Protein AF-A0A2W5ZFV2-F1 (afdb_monomer_lite)

pLDDT: mean 77.76, std 20.76, range [38.22, 98.69]

Secondary structure (DSSP, 8-state):
--HHHHHHHHHGGG-----------PPP----HHHHHHHHHH--S-HHHHHHHHHHHHHHHHHHHHHHGGGS-HHHHHHHHHHHTSSS--HHHHHHHHHHHHHHHHHB-TTSPBPSS-TTTTTS-SS-----PPTT-PPPPP--------

Structure (mmCIF, N/CA/C/O backbone):
data_AF-A0A2W5ZFV2-F1
#
_entry.id   AF-A0A2W5ZFV2-F1
#
loop_
_atom_site.group_PDB
_atom_site.id
_atom_site.type_symbol
_atom_site.label_atom_id
_atom_site.label_alt_id
_atom_site.label_comp_id
_atom_site.label_asym_id
_atom_site.label_entity_id
_atom_site.label_seq_id
_atom_site.pdbx_PDB_ins_code
_atom_site.Cartn_x
_atom_site.Cartn_y
_atom_site.Cartn_z
_atom_site.occupancy
_atom_site.B_iso_or_equiv
_atom_site.auth_seq_id
_atom_site.auth_comp_id
_atom_site.auth_asym_id
_atom_site.auth_atom_id
_atom_site.pdbx_PDB_model_num
ATOM 1 N N . MET A 1 1 ? -56.441 -37.454 17.215 1.00 50.34 1 MET A N 1
ATOM 2 C CA . MET A 1 1 ? -55.790 -36.153 17.502 1.00 50.34 1 MET A CA 1
ATOM 3 C C . MET A 1 1 ? -54.325 -36.267 17.970 1.00 50.34 1 MET A C 1
ATOM 5 O O . MET A 1 1 ? -53.783 -35.276 18.425 1.00 50.34 1 MET A O 1
ATOM 9 N N . GLN A 1 2 ? -53.644 -37.420 17.832 1.00 53.72 2 GLN A N 1
ATOM 10 C CA . GLN A 1 2 ? -52.254 -37.597 18.314 1.00 53.72 2 GLN A CA 1
ATOM 11 C C . GLN A 1 2 ? -51.192 -37.609 17.191 1.00 53.72 2 GLN A C 1
ATOM 13 O O . GLN A 1 2 ? -50.009 -37.465 17.468 1.00 53.72 2 GLN A O 1
ATOM 18 N N . GLY A 1 3 ? -51.596 -37.725 15.917 1.00 51.53 3 GLY A N 1
ATOM 19 C CA . GLY A 1 3 ? -50.667 -37.824 14.776 1.00 51.53 3 GLY A CA 1
ATOM 20 C C . GLY A 1 3 ? -50.094 -36.494 14.267 1.00 51.53 3 GLY A C 1
ATOM 21 O O . GLY A 1 3 ? -49.069 -36.492 13.599 1.00 51.53 3 GLY A O 1
ATOM 22 N N . VAL A 1 4 ? -50.716 -35.359 14.601 1.00 58.00 4 VAL A N 1
ATOM 23 C CA . VAL A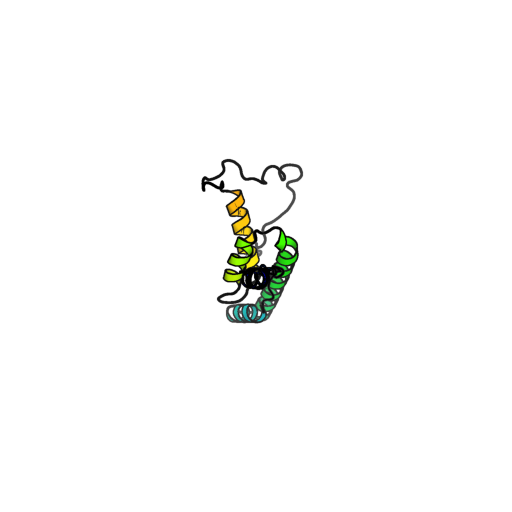 1 4 ? -50.252 -34.023 14.171 1.00 58.00 4 VAL A CA 1
ATOM 24 C C . VAL A 1 4 ? -49.090 -33.494 15.016 1.00 58.00 4 VAL A C 1
ATOM 26 O O . VAL A 1 4 ? -48.272 -32.728 14.521 1.00 58.00 4 VAL A O 1
ATOM 29 N N . ILE A 1 5 ? -48.964 -33.947 16.268 1.00 56.09 5 ILE A N 1
ATOM 30 C CA . ILE A 1 5 ? -47.923 -33.474 17.198 1.00 56.09 5 ILE A CA 1
ATOM 31 C C . ILE A 1 5 ? -46.550 -34.041 16.804 1.00 56.09 5 ILE A C 1
ATOM 33 O O . ILE A 1 5 ? -45.557 -33.320 16.821 1.00 56.09 5 ILE A O 1
ATOM 37 N N . ALA A 1 6 ? -46.500 -35.302 16.361 1.00 54.53 6 ALA A N 1
ATOM 38 C CA . ALA A 1 6 ? -45.268 -35.929 15.878 1.00 54.53 6 ALA A CA 1
ATOM 39 C C . ALA A 1 6 ? -44.725 -35.260 14.602 1.00 54.53 6 ALA A C 1
ATOM 41 O O . ALA A 1 6 ? -43.516 -35.223 14.386 1.00 54.53 6 ALA A O 1
ATOM 42 N N . TRP A 1 7 ? -45.612 -34.692 13.781 1.00 56.41 7 TRP A N 1
ATOM 43 C CA . TRP A 1 7 ? -45.246 -34.044 12.523 1.00 56.41 7 TRP A CA 1
ATOM 44 C C . TRP A 1 7 ? -44.621 -32.655 12.733 1.00 56.41 7 TRP A C 1
ATOM 46 O O . TRP A 1 7 ? -43.699 -32.276 12.016 1.00 56.41 7 TRP A O 1
ATOM 56 N N . LEU A 1 8 ? -45.039 -31.929 13.776 1.00 55.50 8 LEU A N 1
ATOM 57 C CA . LEU A 1 8 ? -44.471 -30.619 14.125 1.00 55.50 8 LEU A CA 1
ATOM 58 C C . LEU A 1 8 ? -43.045 -30.713 14.693 1.00 55.50 8 LEU A C 1
ATOM 60 O O . LEU A 1 8 ? -42.240 -29.811 14.476 1.00 55.50 8 LEU A O 1
ATOM 64 N N . ILE A 1 9 ? -42.703 -31.817 15.364 1.00 57.12 9 ILE A N 1
ATOM 65 C CA . ILE A 1 9 ? -41.354 -32.041 15.913 1.00 57.12 9 ILE A CA 1
ATOM 66 C C . ILE A 1 9 ? -40.335 -32.313 14.791 1.00 57.12 9 ILE A C 1
ATOM 68 O O . ILE A 1 9 ? -39.180 -31.912 14.901 1.00 57.12 9 ILE A O 1
ATOM 72 N N . TRP A 1 10 ? -40.764 -32.915 13.676 1.00 58.41 10 TRP A N 1
ATOM 73 C CA . TRP A 1 10 ? -39.909 -33.136 12.503 1.00 58.41 10 TRP A CA 1
ATOM 74 C C . TRP A 1 10 ? -39.595 -31.850 11.727 1.00 58.41 10 TRP A C 1
ATOM 76 O O . TRP A 1 10 ? -38.497 -31.718 11.192 1.00 58.41 10 TRP A O 1
ATOM 86 N N . ILE A 1 11 ? -40.515 -30.880 11.696 1.00 57.91 11 ILE A N 1
ATOM 87 C CA . ILE A 1 11 ? -40.296 -29.600 11.000 1.00 57.91 11 ILE A CA 1
ATOM 88 C C . ILE A 1 11 ? -39.347 -28.686 11.797 1.00 57.91 11 ILE A C 1
ATOM 90 O O . ILE A 1 11 ? -38.582 -27.926 11.208 1.00 57.91 11 ILE A O 1
ATOM 94 N N . ALA A 1 12 ? -39.323 -28.797 13.129 1.00 56.94 12 ALA A N 1
ATOM 95 C CA . ALA A 1 12 ? -38.484 -27.952 13.982 1.00 56.94 12 ALA A CA 1
ATOM 96 C C . ALA A 1 12 ? -36.972 -28.275 13.928 1.00 56.94 12 ALA A C 1
ATOM 98 O O . ALA A 1 12 ? -36.173 -27.455 14.373 1.00 56.94 12 ALA A O 1
ATOM 99 N N . LEU A 1 13 ? -36.554 -29.423 13.375 1.00 59.41 13 LEU A N 1
ATOM 100 C CA . LEU A 1 13 ? -35.137 -29.829 13.335 1.00 59.41 13 LEU A CA 1
ATOM 101 C C . LEU A 1 13 ? -34.344 -29.350 12.101 1.00 59.41 13 LEU A C 1
ATOM 103 O O . LEU A 1 13 ? -33.159 -29.657 12.000 1.00 59.41 13 LEU A O 1
ATOM 107 N N . LEU A 1 14 ? -34.951 -28.602 11.172 1.00 62.16 14 LEU A N 1
ATOM 108 C CA . LEU A 1 14 ? -34.293 -28.176 9.922 1.00 62.16 14 LEU A CA 1
ATOM 109 C C . LEU A 1 14 ? -33.792 -26.723 9.902 1.00 62.16 14 LEU A C 1
ATOM 111 O O . LEU A 1 14 ? -33.321 -26.259 8.867 1.00 62.16 14 LEU A O 1
ATOM 115 N N . VAL A 1 15 ? -33.830 -26.003 11.026 1.00 62.44 15 VAL A N 1
ATOM 116 C CA . VAL A 1 15 ? -33.154 -24.699 11.137 1.00 62.44 15 VAL A CA 1
ATOM 117 C C . VAL A 1 15 ? -31.733 -24.936 11.645 1.00 62.44 15 VAL A C 1
ATOM 119 O O . VAL A 1 15 ? -31.464 -24.856 12.842 1.00 62.44 15 VAL A O 1
ATOM 122 N N . LEU A 1 16 ? -30.814 -25.270 10.734 1.00 65.31 16 LEU A N 1
ATOM 123 C CA . LEU A 1 16 ? -29.389 -25.119 11.022 1.00 65.31 16 LEU A CA 1
ATOM 124 C C . LEU A 1 16 ? -29.051 -23.619 10.977 1.00 65.31 16 LEU A C 1
ATOM 126 O O . LEU A 1 16 ? -29.408 -22.963 9.996 1.00 65.31 16 LEU A O 1
ATOM 130 N N . PRO A 1 17 ? -28.379 -23.053 11.996 1.00 60.09 17 PRO A N 1
ATOM 131 C CA . PRO A 1 17 ? -27.798 -21.725 11.866 1.00 60.09 17 PRO A CA 1
ATOM 132 C C . PRO A 1 17 ? -26.751 -21.777 10.751 1.00 60.09 17 PRO A C 1
ATOM 134 O O . PRO A 1 17 ? -25.882 -22.652 10.758 1.00 60.09 17 PRO A O 1
ATOM 137 N N . ASP A 1 18 ? -26.850 -20.860 9.789 1.00 60.53 18 ASP A N 1
ATOM 138 C CA . ASP A 1 18 ? -25.803 -20.637 8.798 1.00 60.53 18 ASP A CA 1
ATOM 139 C C . ASP A 1 18 ? -24.563 -20.167 9.564 1.00 60.53 18 ASP A C 1
ATOM 141 O O . ASP A 1 18 ? -24.468 -19.021 10.008 1.00 60.53 18 ASP A O 1
ATOM 145 N N . GLN A 1 19 ? -23.659 -21.102 9.850 1.00 63.47 19 GLN A N 1
ATOM 146 C CA . GLN A 1 19 ? -22.391 -20.787 10.484 1.00 63.47 19 GLN A CA 1
ATOM 147 C C . GLN A 1 19 ? -21.545 -20.098 9.422 1.00 63.47 19 GLN A C 1
ATOM 149 O O . GLN A 1 19 ? -20.802 -20.751 8.683 1.00 63.47 19 GLN A O 1
ATOM 154 N N . ALA A 1 20 ? -21.704 -18.778 9.325 1.00 63.66 20 ALA A N 1
ATOM 155 C CA . ALA A 1 20 ? -20.888 -17.917 8.494 1.00 63.66 20 ALA A CA 1
ATOM 156 C C . ALA A 1 20 ? -19.420 -18.175 8.847 1.00 63.66 20 ALA A C 1
ATOM 158 O O . ALA A 1 20 ? -18.904 -17.735 9.876 1.00 63.66 20 ALA A O 1
ATOM 159 N N . SER A 1 21 ? -18.752 -18.963 8.010 1.00 55.03 21 SER A N 1
ATOM 160 C CA . SER A 1 21 ? -17.335 -19.240 8.167 1.00 55.03 21 SER A CA 1
ATOM 161 C C . SER A 1 21 ? -16.597 -17.958 7.820 1.00 55.03 21 SER A C 1
ATOM 163 O O . SER A 1 21 ? -16.490 -17.599 6.647 1.00 55.03 21 SER A O 1
ATOM 165 N N . ALA A 1 22 ? -16.124 -17.246 8.843 1.00 60.22 22 ALA A N 1
ATOM 166 C CA . ALA A 1 22 ? -15.234 -16.112 8.665 1.00 60.22 22 ALA A CA 1
ATOM 167 C C . ALA A 1 22 ? -13.986 -16.613 7.928 1.00 60.22 22 ALA A C 1
ATOM 169 O O . ALA A 1 22 ? -13.159 -17.343 8.481 1.00 60.22 22 ALA A O 1
ATOM 170 N N . LYS A 1 23 ? -13.886 -16.279 6.639 1.00 61.41 23 LYS A N 1
ATOM 171 C CA . LYS A 1 23 ? -12.670 -16.516 5.869 1.00 61.41 23 LYS A CA 1
ATOM 172 C C . LYS A 1 23 ? -11.551 -15.740 6.570 1.00 61.41 23 LYS A C 1
ATOM 174 O O . LYS A 1 23 ? -11.801 -14.615 6.995 1.00 61.41 23 LYS A O 1
ATOM 179 N N . PRO A 1 24 ? -10.350 -16.312 6.743 1.00 57.59 24 PRO A N 1
ATOM 180 C CA . PRO A 1 24 ? -9.253 -15.561 7.325 1.00 57.59 24 PRO A CA 1
ATOM 181 C C . PRO A 1 24 ? -8.991 -14.325 6.459 1.00 57.59 24 PRO A C 1
ATOM 183 O O . PRO A 1 24 ? -8.534 -14.447 5.320 1.00 57.59 24 PRO A O 1
ATOM 186 N N . ASP A 1 25 ? -9.312 -13.152 7.007 1.00 77.38 25 ASP A N 1
ATOM 187 C CA . ASP A 1 25 ? -8.950 -11.847 6.462 1.00 77.38 25 ASP A CA 1
ATOM 188 C C . ASP A 1 25 ? -7.433 -11.721 6.575 1.00 77.38 25 ASP A C 1
ATOM 190 O O . ASP A 1 25 ? -6.917 -11.204 7.563 1.00 77.38 25 ASP A O 1
ATOM 194 N N . GLY A 1 26 ? -6.703 -12.269 5.609 1.00 89.69 26 GLY A N 1
ATOM 195 C CA . GLY A 1 26 ? -5.266 -12.072 5.450 1.00 89.69 26 GLY A CA 1
ATOM 196 C C . GLY A 1 26 ? -4.967 -10.979 4.430 1.00 89.69 26 GLY A C 1
ATOM 197 O O . GLY A 1 26 ? -5.849 -10.554 3.683 1.00 89.69 26 GLY A O 1
ATOM 198 N N . VAL A 1 27 ? -3.702 -10.563 4.364 1.00 95.81 27 VAL A N 1
ATOM 199 C CA . VAL A 1 27 ? -3.223 -9.709 3.268 1.00 95.81 27 VAL A CA 1
ATOM 200 C C . VAL A 1 27 ? -3.494 -10.434 1.940 1.00 95.81 27 VAL A C 1
ATOM 202 O O . VAL A 1 27 ? -3.133 -11.612 1.814 1.00 95.81 27 VAL A O 1
ATOM 205 N N . PRO A 1 28 ? -4.149 -9.790 0.957 1.00 93.38 28 PRO A N 1
ATOM 206 C CA . PRO A 1 28 ? -4.436 -10.425 -0.321 1.00 93.38 28 PRO A CA 1
ATOM 207 C C . PRO A 1 28 ? -3.146 -10.729 -1.086 1.00 93.38 28 PRO A C 1
ATOM 209 O O . PRO A 1 28 ? -2.099 -10.141 -0.844 1.00 93.38 28 PRO A O 1
ATOM 212 N N . ARG A 1 29 ? -3.229 -11.650 -2.046 1.00 93.75 29 ARG A N 1
ATOM 213 C CA . ARG A 1 29 ? -2.128 -11.960 -2.963 1.00 93.75 29 ARG A CA 1
ATOM 214 C C . ARG A 1 29 ? -2.368 -11.251 -4.289 1.00 93.75 29 ARG A C 1
ATOM 216 O O . ARG A 1 29 ? -3.172 -11.709 -5.095 1.00 93.75 29 ARG A O 1
ATOM 223 N N . PHE A 1 30 ? -1.684 -10.139 -4.492 1.00 94.44 30 PHE A N 1
ATOM 224 C CA . PHE A 1 30 ? -1.659 -9.383 -5.735 1.00 94.44 30 PHE A CA 1
ATOM 225 C C . PHE A 1 30 ? -0.452 -9.745 -6.595 1.00 94.44 30 PHE A C 1
ATOM 227 O O . PHE A 1 30 ? 0.647 -9.982 -6.086 1.00 94.44 30 PHE A O 1
ATOM 234 N N . ASP A 1 31 ? -0.685 -9.760 -7.905 1.00 93.12 31 ASP A N 1
ATOM 235 C CA . ASP A 1 31 ? 0.363 -9.810 -8.916 1.00 93.12 31 ASP A CA 1
ATOM 236 C C . ASP A 1 31 ? 0.796 -8.382 -9.266 1.00 93.12 31 ASP A C 1
ATOM 238 O O . ASP A 1 31 ? 0.174 -7.696 -10.078 1.00 93.12 31 ASP A O 1
ATOM 242 N N . VAL A 1 32 ? 1.860 -7.933 -8.605 1.00 96.62 32 VAL A N 1
ATOM 243 C CA . VAL A 1 32 ? 2.436 -6.592 -8.775 1.00 96.62 32 VAL A CA 1
ATOM 244 C C . VAL A 1 32 ? 3.371 -6.493 -9.979 1.00 96.62 32 VAL A C 1
ATOM 246 O O . VAL A 1 32 ? 3.802 -5.396 -10.327 1.00 96.62 32 VAL A O 1
ATOM 249 N N . VAL A 1 33 ? 3.674 -7.612 -10.653 1.00 95.25 33 VAL A N 1
ATOM 250 C CA . VAL A 1 33 ? 4.565 -7.611 -11.824 1.00 95.25 33 VAL A CA 1
ATOM 251 C C . VAL A 1 33 ? 3.994 -6.709 -12.909 1.00 95.25 33 VAL A C 1
ATOM 253 O O . VAL A 1 33 ? 4.724 -5.905 -13.483 1.00 95.25 33 VAL A O 1
ATOM 256 N N . ARG A 1 34 ? 2.676 -6.773 -13.137 1.00 92.19 34 ARG A N 1
ATOM 257 C CA . ARG A 1 34 ? 1.992 -5.882 -14.080 1.00 92.19 34 ARG A CA 1
ATOM 258 C C . ARG A 1 34 ? 2.203 -4.410 -13.719 1.00 92.19 34 ARG A C 1
ATOM 260 O O . ARG A 1 34 ? 2.566 -3.624 -14.587 1.00 92.19 34 ARG A O 1
ATOM 267 N N . SER A 1 35 ? 2.000 -4.050 -12.456 1.00 93.19 35 SER A N 1
ATOM 268 C CA . SER A 1 35 ? 2.157 -2.676 -11.965 1.00 93.19 35 SER A CA 1
ATOM 269 C C . SER A 1 35 ? 3.589 -2.178 -12.157 1.00 93.19 35 SER A C 1
ATOM 271 O O . SER A 1 35 ? 3.807 -1.054 -12.605 1.00 93.19 35 SER A O 1
ATOM 273 N N . CYS A 1 36 ? 4.576 -3.042 -11.915 1.00 96.12 36 CYS A N 1
ATOM 274 C CA . CYS A 1 36 ? 5.981 -2.700 -12.102 1.00 96.12 36 CYS A CA 1
ATOM 275 C C . CYS A 1 36 ? 6.422 -2.654 -13.570 1.00 96.12 36 CYS A C 1
ATOM 277 O O . CYS A 1 36 ? 7.288 -1.846 -13.913 1.00 96.12 36 CYS A O 1
ATOM 279 N N . GLU A 1 37 ? 5.827 -3.451 -14.459 1.00 94.12 37 GLU A N 1
ATOM 280 C CA . GLU A 1 37 ? 6.022 -3.294 -15.907 1.00 94.12 37 GLU A CA 1
ATOM 281 C C . GLU A 1 37 ? 5.391 -1.992 -16.423 1.00 94.12 37 GLU A C 1
ATOM 283 O O . GLU A 1 37 ? 5.971 -1.319 -17.276 1.00 94.12 37 GLU A O 1
ATOM 288 N N . GLU A 1 38 ? 4.250 -1.566 -15.872 1.00 90.38 38 GLU A N 1
ATOM 289 C CA . GLU A 1 38 ? 3.690 -0.247 -16.182 1.00 90.38 38 GLU A CA 1
ATOM 290 C C . GLU A 1 38 ? 4.622 0.874 -15.682 1.00 90.38 38 GLU A C 1
ATOM 292 O O . GLU A 1 38 ? 4.985 1.756 -16.461 1.00 90.38 38 GLU A O 1
ATOM 297 N N . ALA A 1 39 ? 5.135 0.800 -14.448 1.00 86.50 39 ALA A N 1
ATOM 298 C CA . ALA A 1 39 ? 6.122 1.759 -13.931 1.00 86.50 39 ALA A CA 1
ATOM 299 C C . ALA A 1 39 ? 7.388 1.842 -14.809 1.00 86.50 39 ALA A C 1
ATOM 301 O O . ALA A 1 39 ? 7.932 2.924 -15.062 1.00 86.50 39 ALA A O 1
ATOM 302 N N . ARG A 1 40 ? 7.833 0.696 -15.337 1.00 89.44 40 ARG A N 1
ATOM 303 C CA . ARG A 1 40 ? 8.933 0.598 -16.300 1.00 89.44 40 ARG A CA 1
ATOM 304 C C . ARG A 1 40 ? 8.631 1.319 -17.615 1.00 89.44 40 ARG A C 1
ATOM 306 O O . ARG A 1 40 ? 9.537 1.916 -18.195 1.00 89.44 40 ARG A O 1
ATOM 313 N N . ALA A 1 41 ? 7.391 1.255 -18.097 1.00 85.50 41 ALA A N 1
ATOM 314 C CA . ALA A 1 41 ? 6.969 1.892 -19.342 1.00 85.50 41 ALA A CA 1
ATOM 315 C C . ALA A 1 41 ? 6.929 3.427 -19.247 1.00 85.50 41 ALA A C 1
ATOM 317 O O . ALA A 1 41 ? 7.195 4.095 -20.246 1.00 85.50 41 ALA A O 1
ATOM 318 N N . TYR A 1 42 ? 6.652 3.975 -18.058 1.00 81.50 42 TYR A N 1
ATOM 319 C CA . TYR A 1 42 ? 6.560 5.422 -17.817 1.00 81.50 42 TYR A CA 1
ATOM 320 C C . TYR A 1 42 ? 7.867 6.078 -17.342 1.00 81.50 42 TYR A C 1
ATOM 322 O O . TYR A 1 42 ? 7.929 7.303 -17.237 1.00 81.50 42 TYR A O 1
ATOM 330 N N . THR A 1 43 ? 8.921 5.299 -17.074 1.00 79.94 43 THR A N 1
ATOM 331 C CA . THR A 1 43 ? 10.220 5.831 -16.628 1.00 79.94 43 THR A CA 1
ATOM 332 C C . THR A 1 43 ? 11.173 6.082 -17.804 1.00 79.94 43 THR A C 1
ATOM 334 O O . THR A 1 43 ? 11.129 5.369 -18.808 1.00 79.94 43 THR A O 1
ATOM 337 N N . GLY A 1 44 ? 12.027 7.108 -17.669 1.00 76.50 44 GLY A N 1
ATOM 338 C CA . GLY A 1 44 ? 13.046 7.524 -18.642 1.00 76.50 44 GLY A CA 1
ATOM 339 C C . GLY A 1 44 ? 14.184 6.512 -18.846 1.00 76.50 44 GLY A C 1
ATOM 340 O O . GLY A 1 44 ? 13.951 5.326 -19.070 1.00 76.50 44 GLY A O 1
ATOM 341 N N . ASP A 1 45 ? 15.432 6.976 -18.808 1.00 80.56 45 ASP A N 1
ATOM 342 C CA . ASP A 1 45 ? 16.555 6.223 -19.389 1.00 80.56 45 ASP A CA 1
ATOM 343 C C . ASP A 1 45 ? 16.867 4.879 -18.700 1.00 80.56 45 ASP A C 1
ATOM 345 O O . ASP A 1 45 ? 17.241 3.923 -19.381 1.00 80.56 45 ASP A O 1
ATOM 349 N N . ASP A 1 46 ? 16.649 4.743 -17.383 1.00 88.19 46 ASP A N 1
ATOM 350 C CA . ASP A 1 46 ? 16.893 3.481 -16.661 1.00 88.19 46 ASP A CA 1
ATOM 351 C C . ASP A 1 46 ? 15.605 2.754 -16.246 1.00 88.19 46 ASP A C 1
ATOM 353 O O . ASP A 1 46 ? 15.223 2.645 -15.076 1.00 88.19 46 ASP A O 1
ATOM 357 N N . LYS A 1 47 ? 14.951 2.180 -17.253 1.00 89.62 47 LYS A N 1
ATOM 358 C CA . LYS A 1 47 ? 13.775 1.312 -17.105 1.00 89.62 47 LYS A CA 1
ATOM 359 C C . LYS A 1 47 ? 14.014 0.135 -16.154 1.00 89.62 47 LYS A C 1
ATOM 361 O O . LYS A 1 47 ? 13.110 -0.289 -15.437 1.00 89.62 47 LYS A O 1
ATOM 366 N N . ASN A 1 48 ? 15.221 -0.428 -16.148 1.00 90.94 48 ASN A N 1
ATOM 367 C CA . ASN A 1 48 ? 15.519 -1.597 -15.323 1.00 90.94 48 ASN A CA 1
ATOM 368 C C . ASN A 1 48 ? 15.656 -1.219 -13.845 1.00 90.94 48 ASN A C 1
ATOM 370 O O . ASN A 1 48 ? 15.242 -1.991 -12.982 1.00 90.94 48 ASN A O 1
ATOM 374 N N . LEU A 1 49 ? 16.218 -0.046 -13.547 1.00 91.31 49 LEU A N 1
ATOM 375 C CA . LEU A 1 49 ? 16.218 0.506 -12.198 1.00 91.31 49 LEU A CA 1
ATOM 376 C C . LEU A 1 49 ? 14.792 0.767 -11.705 1.00 91.31 49 LEU A C 1
ATOM 378 O O . LEU A 1 49 ? 14.478 0.363 -10.589 1.00 91.31 49 LEU A O 1
ATOM 382 N N . ALA A 1 50 ? 13.927 1.342 -12.546 1.00 91.94 50 ALA A N 1
ATOM 383 C CA . ALA A 1 50 ? 12.524 1.598 -12.211 1.00 91.94 50 ALA A CA 1
ATOM 384 C C . ALA A 1 50 ? 11.767 0.319 -11.830 1.00 91.94 50 ALA A C 1
ATOM 386 O O . ALA A 1 50 ? 11.146 0.247 -10.772 1.00 91.94 50 ALA A O 1
ATOM 387 N N . TYR A 1 51 ? 11.888 -0.723 -12.659 1.00 95.38 51 TYR A N 1
ATOM 388 C CA . TYR A 1 51 ? 11.264 -2.017 -12.394 1.00 95.38 51 TYR A CA 1
ATOM 389 C C . TYR A 1 51 ? 11.761 -2.633 -11.078 1.00 95.38 51 TYR A C 1
ATOM 391 O O . TYR A 1 51 ? 10.962 -3.069 -10.252 1.00 95.38 51 TYR A O 1
ATOM 399 N N . ARG A 1 52 ? 13.084 -2.646 -10.849 1.00 95.31 52 ARG A N 1
ATOM 400 C CA . ARG A 1 52 ? 13.659 -3.192 -9.606 1.00 95.31 52 ARG A CA 1
ATOM 401 C C . ARG A 1 52 ? 13.238 -2.394 -8.373 1.00 95.31 52 ARG A C 1
ATOM 403 O O . ARG A 1 52 ? 13.001 -3.005 -7.337 1.00 95.31 52 ARG A O 1
ATOM 410 N N . GLY A 1 53 ? 13.162 -1.068 -8.488 1.00 95.81 53 GLY A N 1
ATOM 411 C CA . GLY A 1 53 ? 12.667 -0.187 -7.431 1.00 95.81 53 GLY A CA 1
ATOM 412 C C . GLY A 1 53 ? 11.223 -0.517 -7.070 1.00 95.81 53 GLY A C 1
ATOM 413 O O . GLY A 1 53 ? 10.958 -0.876 -5.930 1.00 95.81 53 GLY A O 1
ATOM 414 N N . CYS A 1 54 ? 10.333 -0.547 -8.067 1.00 97.12 54 CYS A N 1
ATOM 415 C CA . CYS A 1 54 ? 8.933 -0.924 -7.869 1.00 97.12 54 CYS A CA 1
ATOM 416 C C . CYS A 1 54 ? 8.787 -2.299 -7.204 1.00 97.12 54 CYS A C 1
ATOM 418 O O . CYS A 1 54 ? 8.122 -2.427 -6.181 1.00 97.12 54 CYS A O 1
ATOM 420 N N . MET A 1 55 ? 9.468 -3.327 -7.725 1.00 98.06 55 MET A N 1
ATOM 421 C CA . MET A 1 55 ? 9.392 -4.678 -7.155 1.00 98.06 55 MET A CA 1
ATOM 422 C C . MET A 1 55 ? 9.855 -4.723 -5.696 1.00 98.06 55 MET A C 1
ATOM 424 O O . MET A 1 55 ? 9.315 -5.490 -4.898 1.00 98.06 55 MET A O 1
ATOM 428 N N . LYS A 1 56 ? 10.863 -3.917 -5.347 1.00 98.31 56 LYS A N 1
ATOM 429 C CA . LYS A 1 56 ? 11.344 -3.798 -3.973 1.00 98.31 56 LYS A CA 1
ATOM 430 C C . LYS A 1 56 ? 10.289 -3.138 -3.084 1.00 98.31 56 LYS A C 1
ATOM 432 O O . LYS A 1 56 ? 9.975 -3.692 -2.034 1.00 98.31 56 LYS A O 1
ATOM 437 N N . ASP A 1 57 ? 9.747 -2.000 -3.505 1.00 98.12 57 ASP A N 1
ATOM 438 C CA . ASP A 1 57 ? 8.778 -1.230 -2.720 1.00 98.12 57 ASP A CA 1
ATOM 439 C C . ASP A 1 57 ? 7.491 -2.031 -2.479 1.00 98.12 57 ASP A C 1
ATOM 441 O O . ASP A 1 57 ? 7.002 -2.102 -1.352 1.00 98.12 57 ASP A O 1
ATOM 445 N N . GLU A 1 58 ? 7.006 -2.735 -3.501 1.00 98.50 58 GLU A N 1
ATOM 446 C CA . GLU A 1 58 ? 5.840 -3.616 -3.402 1.00 98.50 58 GLU A CA 1
ATOM 447 C C . GLU A 1 58 ? 6.070 -4.790 -2.441 1.00 98.50 58 GLU A C 1
ATOM 449 O O . GLU A 1 58 ? 5.207 -5.125 -1.624 1.00 98.50 58 GLU A O 1
ATOM 454 N N . ASN A 1 59 ? 7.252 -5.411 -2.488 1.00 98.44 59 ASN A N 1
ATOM 455 C CA . ASN A 1 59 ? 7.585 -6.512 -1.589 1.00 98.44 59 ASN A CA 1
ATOM 456 C C . ASN A 1 59 ? 7.748 -6.043 -0.133 1.00 98.44 59 ASN A C 1
ATOM 458 O O . ASN A 1 59 ? 7.297 -6.724 0.792 1.00 98.44 59 ASN A O 1
ATOM 462 N N . ASP A 1 60 ? 8.356 -4.876 0.076 1.00 98.69 60 ASP A N 1
ATOM 463 C CA . ASP A 1 60 ? 8.509 -4.278 1.402 1.00 98.69 60 ASP A CA 1
ATOM 464 C C . ASP A 1 60 ? 7.153 -3.869 1.989 1.00 98.69 60 ASP A C 1
ATOM 466 O O . ASP A 1 60 ? 6.881 -4.150 3.163 1.00 98.69 60 ASP A O 1
ATOM 470 N N . ALA A 1 61 ? 6.273 -3.285 1.170 1.00 98.69 61 ALA A N 1
ATOM 471 C CA . ALA A 1 61 ? 4.913 -2.939 1.564 1.00 98.69 61 ALA A CA 1
ATOM 472 C C . ALA A 1 61 ? 4.090 -4.184 1.916 1.00 98.69 61 ALA A C 1
ATOM 474 O O . ALA A 1 61 ? 3.450 -4.216 2.967 1.00 98.69 61 ALA A O 1
ATOM 475 N N . HIS A 1 62 ? 4.164 -5.251 1.114 1.00 98.44 62 HIS A N 1
ATOM 476 C CA . HIS A 1 62 ? 3.517 -6.525 1.434 1.00 98.44 62 HIS A CA 1
ATOM 477 C C . HIS A 1 62 ? 4.031 -7.119 2.755 1.00 98.44 62 HIS A C 1
ATOM 479 O O . HIS A 1 62 ? 3.245 -7.608 3.571 1.00 98.44 62 HIS A O 1
ATOM 485 N N . ALA A 1 63 ? 5.342 -7.051 3.007 1.00 98.50 63 ALA A N 1
ATOM 486 C CA . ALA A 1 63 ? 5.922 -7.518 4.261 1.00 98.50 63 ALA A CA 1
ATOM 487 C C . ALA A 1 63 ? 5.448 -6.684 5.465 1.00 98.50 63 ALA A C 1
ATOM 489 O O . ALA A 1 63 ? 5.195 -7.237 6.536 1.00 98.50 63 ALA A O 1
ATOM 490 N N . GLU A 1 64 ? 5.309 -5.367 5.309 1.00 98.50 64 GLU A N 1
ATOM 491 C CA . GLU A 1 64 ? 4.777 -4.480 6.348 1.00 98.50 64 GLU A CA 1
ATOM 492 C C . GLU A 1 64 ? 3.287 -4.723 6.606 1.00 98.50 64 GLU A C 1
ATOM 494 O O . GLU A 1 64 ? 2.878 -4.831 7.766 1.00 98.50 64 GLU A O 1
ATOM 499 N N . LEU A 1 65 ? 2.491 -4.898 5.547 1.00 98.50 65 LEU A N 1
ATOM 500 C CA . LEU A 1 65 ? 1.096 -5.314 5.653 1.00 98.50 65 LEU A CA 1
ATOM 501 C C . LEU A 1 65 ? 0.996 -6.621 6.431 1.00 98.50 65 LEU A C 1
ATOM 503 O O . LEU A 1 65 ? 0.244 -6.677 7.393 1.00 98.50 65 LEU A O 1
ATOM 507 N N . ALA A 1 66 ? 1.804 -7.636 6.114 1.00 97.62 66 ALA A N 1
ATOM 508 C CA . ALA A 1 66 ? 1.776 -8.914 6.827 1.00 97.62 66 ALA A CA 1
ATOM 509 C C . ALA A 1 66 ? 2.067 -8.768 8.333 1.00 97.62 66 ALA A C 1
ATOM 511 O O . ALA A 1 66 ? 1.468 -9.473 9.144 1.00 97.62 66 ALA A O 1
ATOM 512 N N . ARG A 1 67 ? 2.948 -7.835 8.721 1.00 97.75 67 ARG A N 1
ATOM 513 C CA . ARG A 1 67 ? 3.261 -7.546 10.131 1.00 97.75 67 ARG A CA 1
ATOM 514 C C . ARG A 1 67 ? 2.132 -6.816 10.855 1.00 97.75 67 ARG A C 1
ATOM 516 O O . ARG A 1 67 ? 1.874 -7.099 12.021 1.00 97.75 67 ARG A O 1
ATOM 523 N N . LYS A 1 68 ? 1.495 -5.852 10.188 1.00 96.62 68 LYS A N 1
ATOM 524 C CA . LYS A 1 68 ? 0.547 -4.911 10.807 1.00 96.62 68 LYS A CA 1
ATOM 525 C C . LYS A 1 68 ? -0.916 -5.214 10.502 1.00 96.62 68 LYS A C 1
ATOM 527 O O . LYS A 1 68 ? -1.783 -4.545 11.043 1.00 96.62 68 LYS A O 1
ATOM 532 N N . TRP A 1 69 ? -1.216 -6.220 9.685 1.00 97.00 69 TRP A N 1
ATOM 533 C CA . TRP A 1 69 ? -2.559 -6.470 9.155 1.00 97.00 69 TRP A CA 1
ATOM 534 C C . TRP A 1 69 ? -3.651 -6.483 10.229 1.00 97.00 69 TRP A C 1
ATOM 536 O O . TRP A 1 69 ? -4.673 -5.822 10.089 1.00 97.00 69 TRP A O 1
ATOM 546 N N . ALA A 1 70 ? -3.406 -7.185 11.337 1.00 96.00 70 ALA A N 1
ATOM 547 C CA . ALA A 1 70 ? -4.358 -7.303 12.439 1.00 96.00 70 ALA A CA 1
ATOM 548 C C . ALA A 1 70 ? -4.535 -6.012 13.264 1.00 96.00 70 ALA A C 1
ATOM 550 O O . ALA A 1 70 ? -5.500 -5.914 14.016 1.00 96.00 70 ALA A O 1
ATOM 551 N N . HIS A 1 71 ? -3.619 -5.044 13.147 1.00 95.38 71 HIS A N 1
ATOM 552 C CA . HIS A 1 71 ? -3.723 -3.741 13.807 1.00 95.38 71 HIS A CA 1
ATOM 553 C C . HIS A 1 71 ? -4.762 -2.845 13.129 1.00 95.38 71 HIS A C 1
ATOM 555 O O . HIS A 1 71 ? -5.473 -2.111 13.808 1.00 95.38 71 HIS A O 1
ATOM 561 N N . PHE A 1 72 ? -4.871 -2.935 11.804 1.00 96.12 72 PHE A N 1
ATOM 562 C CA . PHE A 1 72 ? -5.827 -2.150 11.036 1.00 96.12 72 PHE A CA 1
ATOM 563 C C . PHE A 1 72 ? -7.249 -2.688 11.186 1.00 96.12 72 PHE A C 1
ATOM 565 O O . PHE A 1 72 ? -7.463 -3.901 11.300 1.00 96.12 72 PHE A O 1
ATOM 572 N N . ARG A 1 73 ? -8.237 -1.794 11.144 1.00 94.88 73 ARG A N 1
ATOM 573 C CA . ARG A 1 73 ? -9.647 -2.153 11.313 1.00 94.88 73 ARG A CA 1
ATOM 574 C C . ARG A 1 73 ? -10.162 -2.979 10.133 1.00 94.88 73 ARG A C 1
ATOM 576 O O . ARG A 1 73 ? -9.754 -2.734 9.001 1.00 94.88 73 ARG A O 1
ATOM 583 N N . PRO A 1 74 ? -11.078 -3.937 10.359 1.00 94.94 74 PRO A N 1
ATOM 584 C CA . PRO A 1 74 ? -11.615 -4.774 9.285 1.00 94.94 74 PRO A CA 1
ATOM 585 C C . PRO A 1 74 ? -12.225 -3.990 8.1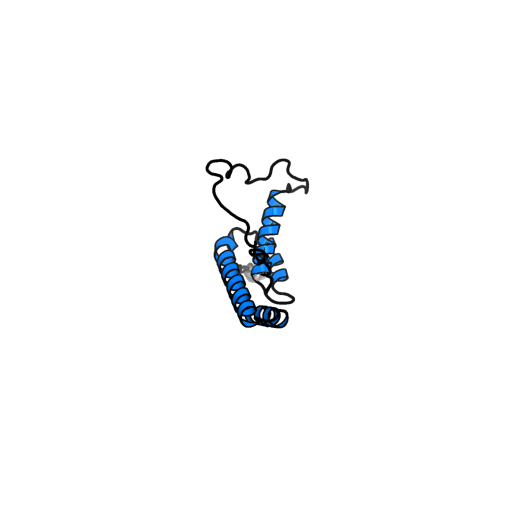17 1.00 94.94 74 PRO A C 1
ATOM 587 O O . PRO A 1 74 ? -11.962 -4.331 6.965 1.00 94.94 74 PRO A O 1
ATOM 590 N N . ASP A 1 75 ? -12.977 -2.925 8.406 1.00 94.75 75 ASP A N 1
ATOM 591 C CA . ASP A 1 75 ? -13.612 -2.102 7.371 1.00 94.75 75 ASP A CA 1
ATOM 592 C C . ASP A 1 75 ? -12.571 -1.367 6.516 1.00 94.75 75 ASP A C 1
ATOM 594 O O . ASP A 1 75 ? -12.620 -1.461 5.290 1.00 94.75 75 ASP A O 1
ATOM 598 N N . ASP A 1 76 ? -11.556 -0.760 7.144 1.00 96.81 76 ASP A N 1
ATOM 599 C CA . ASP A 1 76 ? -10.449 -0.116 6.427 1.00 96.81 76 ASP A CA 1
ATOM 600 C C . ASP A 1 76 ? -9.662 -1.122 5.585 1.00 96.81 76 ASP A C 1
ATOM 602 O O . ASP A 1 76 ? -9.302 -0.836 4.447 1.00 96.81 76 ASP A O 1
ATOM 606 N N . ARG A 1 77 ? -9.427 -2.338 6.097 1.00 97.56 77 ARG A N 1
ATOM 607 C CA . ARG A 1 77 ? -8.778 -3.410 5.321 1.00 97.56 77 ARG A CA 1
ATOM 608 C C . ARG A 1 77 ? -9.575 -3.746 4.073 1.00 97.56 77 ARG A C 1
ATOM 610 O O . ARG A 1 77 ? -8.986 -3.853 3.001 1.00 97.56 77 ARG A O 1
ATOM 617 N N . LYS A 1 78 ? -10.895 -3.892 4.190 1.00 96.00 78 LYS A N 1
ATOM 618 C CA . LYS A 1 78 ? -11.769 -4.161 3.044 1.00 96.00 78 LYS A CA 1
ATOM 619 C C . LYS A 1 78 ? -11.708 -3.020 2.025 1.00 96.00 78 LYS A C 1
ATOM 621 O O . LYS A 1 78 ? -11.537 -3.278 0.833 1.00 96.00 78 LYS A O 1
ATOM 626 N N . ASP A 1 79 ? -11.832 -1.781 2.488 1.00 96.19 79 ASP A N 1
ATOM 627 C CA . ASP A 1 79 ? -11.914 -0.608 1.617 1.00 96.19 79 ASP A CA 1
ATOM 628 C C . ASP A 1 79 ? -10.572 -0.298 0.947 1.00 96.19 79 ASP A C 1
ATOM 630 O O . ASP A 1 79 ? -10.516 -0.121 -0.271 1.00 96.19 79 ASP A O 1
ATOM 634 N N . CYS A 1 80 ? -9.472 -0.331 1.697 1.00 97.62 80 CYS A N 1
ATOM 635 C CA . CYS A 1 80 ? -8.135 -0.099 1.160 1.00 97.62 80 CYS A CA 1
ATOM 636 C C . CYS A 1 80 ? -7.671 -1.219 0.221 1.00 97.62 80 CYS A C 1
ATOM 638 O O . CYS A 1 80 ? -6.986 -0.935 -0.758 1.00 97.62 80 CYS A O 1
ATOM 640 N N . VAL A 1 81 ? -8.070 -2.478 0.447 1.00 97.31 81 VAL A N 1
ATOM 641 C CA . VAL A 1 81 ? -7.814 -3.565 -0.519 1.00 97.31 81 VAL A CA 1
ATOM 642 C C . VAL A 1 81 ? -8.554 -3.332 -1.828 1.00 97.31 81 VAL A C 1
ATOM 644 O O . VAL A 1 81 ? -7.980 -3.559 -2.891 1.00 97.31 81 VAL A O 1
ATOM 647 N N . ALA A 1 82 ? -9.805 -2.868 -1.772 1.00 95.62 82 ALA A N 1
ATOM 648 C CA . ALA A 1 82 ? -10.556 -2.540 -2.978 1.00 95.62 82 ALA A CA 1
ATOM 649 C C . ALA A 1 82 ? -9.899 -1.389 -3.758 1.00 95.62 82 ALA A C 1
ATOM 651 O O . ALA A 1 82 ? -9.821 -1.458 -4.983 1.00 95.62 82 ALA A O 1
ATOM 652 N N . GLN A 1 83 ? -9.382 -0.373 -3.057 1.00 94.75 83 GLN A N 1
ATOM 653 C CA . GLN A 1 83 ? -8.651 0.737 -3.674 1.00 94.75 83 GLN A CA 1
ATOM 654 C C . GLN A 1 83 ? -7.324 0.283 -4.287 1.00 94.75 83 GLN A C 1
ATOM 656 O O . GLN A 1 83 ? -7.066 0.552 -5.452 1.00 94.75 83 GLN A O 1
ATOM 661 N N . GLY A 1 84 ? -6.509 -0.469 -3.548 1.00 95.56 84 GLY A N 1
ATOM 662 C CA . GLY A 1 84 ? -5.208 -0.924 -4.037 1.00 95.56 84 GLY A CA 1
ATOM 663 C C . GLY A 1 84 ? -5.271 -2.014 -5.107 1.00 95.56 84 GLY A C 1
ATOM 664 O O . GLY A 1 84 ? -4.231 -2.402 -5.625 1.00 95.56 84 GLY A O 1
ATOM 665 N N . ALA A 1 85 ? -6.450 -2.545 -5.441 1.00 95.00 85 ALA A N 1
ATOM 666 C CA . ALA A 1 85 ? -6.612 -3.539 -6.501 1.00 95.00 85 ALA A CA 1
ATOM 667 C C . ALA A 1 85 ? -6.690 -2.925 -7.913 1.00 95.00 85 ALA A C 1
ATOM 669 O O . ALA A 1 85 ? -6.495 -3.646 -8.895 1.00 95.00 85 ALA A O 1
ATOM 670 N N . ALA A 1 86 ? -7.012 -1.632 -8.038 1.00 91.56 86 ALA A N 1
ATOM 671 C CA . ALA A 1 86 ? -7.309 -0.988 -9.317 1.00 91.56 86 ALA A CA 1
ATOM 672 C C . ALA A 1 86 ? -6.807 0.471 -9.367 1.00 91.56 86 ALA A C 1
ATOM 674 O O . ALA A 1 86 ? -6.833 1.154 -8.351 1.00 91.56 86 ALA A O 1
ATOM 675 N N . PRO A 1 87 ? -6.411 1.001 -10.545 1.00 89.00 87 PRO A N 1
ATOM 676 C CA . PRO A 1 87 ? -6.440 0.367 -11.871 1.00 89.00 87 PRO A CA 1
ATOM 677 C C . PRO A 1 87 ? -5.357 -0.702 -12.077 1.00 89.00 87 PRO A C 1
ATOM 679 O O . PRO A 1 87 ? -5.522 -1.579 -12.928 1.00 89.00 87 PRO A O 1
ATOM 682 N N . VAL A 1 88 ? -4.294 -0.660 -11.273 1.00 92.38 88 VAL A N 1
ATOM 683 C CA . VAL A 1 88 ? -3.269 -1.699 -11.181 1.00 92.38 88 VAL A CA 1
ATOM 684 C C . VAL A 1 88 ? -3.040 -2.097 -9.723 1.00 92.38 88 VAL A C 1
ATOM 686 O O . VAL A 1 88 ? -3.132 -1.232 -8.854 1.00 92.38 88 VAL A O 1
ATOM 689 N N . PRO A 1 89 ? -2.753 -3.377 -9.429 1.00 95.56 89 PRO A N 1
ATOM 690 C CA . PRO A 1 89 ? -2.579 -3.833 -8.053 1.00 95.56 89 PRO A CA 1
ATOM 691 C C . PRO A 1 89 ? -1.336 -3.237 -7.374 1.00 95.56 89 PRO A C 1
ATOM 693 O O . PRO A 1 89 ? -0.237 -3.361 -7.907 1.00 95.56 89 PRO A O 1
ATOM 696 N N . SER A 1 90 ? -1.468 -2.669 -6.178 1.00 97.31 90 SER A N 1
ATOM 697 C CA . SER A 1 90 ? -0.334 -2.151 -5.402 1.00 97.31 90 SER A CA 1
ATOM 698 C C . SER A 1 90 ? -0.520 -2.362 -3.900 1.00 97.31 90 SER A C 1
ATOM 700 O O . SER A 1 90 ? -1.512 -1.939 -3.306 1.00 97.31 90 SER A O 1
ATOM 702 N N . TYR A 1 91 ? 0.461 -2.994 -3.260 1.00 98.44 91 TYR A N 1
ATOM 703 C CA . TYR A 1 91 ? 0.557 -3.080 -1.805 1.00 98.44 91 TYR A CA 1
ATOM 704 C C . TYR A 1 91 ? 0.987 -1.760 -1.175 1.00 98.44 91 TYR A C 1
ATOM 706 O O . TYR A 1 91 ? 0.611 -1.498 -0.032 1.00 98.44 91 TYR A O 1
ATOM 714 N N . VAL A 1 92 ? 1.748 -0.932 -1.897 1.00 98.06 92 VAL A N 1
ATOM 715 C CA . VAL A 1 92 ? 2.113 0.417 -1.443 1.00 98.06 92 VAL A CA 1
ATOM 716 C C . VAL A 1 92 ? 0.853 1.264 -1.258 1.00 98.06 92 VAL A C 1
ATOM 718 O O . VAL A 1 92 ? 0.706 1.906 -0.217 1.00 98.06 92 VAL A O 1
ATOM 721 N N . GLU A 1 93 ? -0.093 1.194 -2.197 1.00 97.69 93 GLU A N 1
ATOM 722 C CA . GLU A 1 93 ? -1.375 1.903 -2.092 1.00 97.69 93 GLU A CA 1
ATOM 723 C C . GLU A 1 93 ? -2.232 1.381 -0.933 1.00 97.69 93 GLU A C 1
ATOM 725 O O . GLU A 1 93 ? -2.744 2.173 -0.140 1.00 97.69 93 GLU A O 1
ATOM 730 N N . ILE A 1 94 ? -2.330 0.055 -0.751 1.00 98.19 94 ILE A N 1
ATOM 731 C CA . ILE A 1 94 ? -3.057 -0.519 0.398 1.00 98.19 94 ILE A CA 1
ATOM 732 C C . ILE A 1 94 ? -2.445 -0.032 1.713 1.00 98.19 94 ILE A C 1
ATOM 734 O O . ILE A 1 94 ? -3.164 0.413 2.608 1.00 98.19 94 ILE A O 1
ATOM 738 N N . LEU A 1 95 ? -1.121 -0.138 1.848 1.00 98.50 95 LEU A N 1
ATOM 739 C CA . LEU A 1 95 ? -0.422 0.237 3.072 1.00 98.50 95 LEU A CA 1
ATOM 740 C C . LEU A 1 95 ? -0.603 1.724 3.378 1.00 98.50 95 LEU A C 1
ATOM 742 O O . LEU A 1 95 ? -0.888 2.078 4.521 1.00 98.50 95 LEU A O 1
ATOM 746 N N . THR A 1 96 ? -0.474 2.574 2.361 1.00 98.19 96 THR A N 1
ATOM 747 C CA . THR A 1 96 ? -0.668 4.022 2.481 1.00 98.19 96 THR A CA 1
ATOM 748 C C . THR A 1 96 ? -2.092 4.352 2.910 1.00 98.19 96 THR A C 1
ATOM 750 O O . THR A 1 96 ? -2.279 5.068 3.893 1.00 98.19 96 THR A O 1
ATOM 753 N N . CYS A 1 97 ? -3.095 3.776 2.242 1.00 98.44 97 CYS A N 1
ATOM 754 C CA . CYS A 1 97 ? -4.504 3.961 2.582 1.00 98.44 97 CYS A CA 1
ATOM 755 C C . CYS A 1 97 ? -4.781 3.598 4.046 1.00 98.44 97 CYS A C 1
ATOM 757 O O . CYS A 1 97 ? -5.327 4.405 4.793 1.00 98.44 97 CYS A O 1
ATOM 759 N N . LEU A 1 98 ? -4.306 2.433 4.495 1.00 98.25 98 LEU A N 1
ATOM 760 C CA . LEU A 1 98 ? -4.499 1.967 5.869 1.00 98.25 98 LEU A CA 1
ATOM 761 C C . LEU A 1 98 ? -3.830 2.875 6.904 1.00 98.25 98 LEU A C 1
ATOM 763 O O . LEU A 1 98 ? -4.422 3.185 7.936 1.00 98.25 98 LEU A O 1
ATOM 767 N N . GLN A 1 99 ? -2.606 3.325 6.629 1.00 97.44 99 GLN A N 1
ATOM 768 C CA . GLN A 1 99 ? -1.899 4.256 7.506 1.00 97.44 99 GLN A CA 1
ATOM 769 C C . GLN A 1 99 ? -2.599 5.614 7.575 1.00 97.44 99 GLN A C 1
ATOM 771 O O . GLN A 1 99 ? -2.605 6.236 8.635 1.00 97.44 99 GLN A O 1
ATOM 776 N N . MET A 1 100 ? -3.166 6.088 6.466 1.00 97.00 100 MET A N 1
ATOM 777 C CA . MET A 1 100 ? -3.909 7.344 6.426 1.00 97.00 100 MET A CA 1
ATOM 778 C C . MET A 1 100 ? -5.247 7.240 7.158 1.00 97.00 100 MET A C 1
ATOM 780 O O . MET A 1 100 ? -5.574 8.157 7.910 1.00 97.00 100 MET A O 1
ATOM 784 N N . SER A 1 101 ? -5.986 6.138 6.992 1.00 95.88 101 SER A N 1
ATOM 785 C CA . SER A 1 101 ? -7.217 5.879 7.747 1.00 95.88 101 SER A CA 1
ATOM 786 C C . SER A 1 101 ? -6.944 5.871 9.249 1.00 95.88 101 SER A C 1
ATOM 788 O O . SER A 1 101 ? -7.566 6.635 9.982 1.00 95.88 101 SER A O 1
ATOM 790 N N . ASP A 1 102 ? -5.937 5.119 9.701 1.00 94.62 102 ASP A N 1
ATOM 791 C CA . ASP A 1 102 ? -5.554 5.047 11.118 1.00 94.62 102 ASP A CA 1
ATOM 792 C C . ASP A 1 102 ? -5.163 6.427 11.691 1.00 94.62 102 ASP A C 1
ATOM 794 O O . ASP A 1 102 ? -5.630 6.848 12.754 1.00 94.62 102 ASP A O 1
ATOM 798 N N . GLN A 1 103 ? -4.379 7.204 10.936 1.00 93.12 103 GLN A N 1
ATOM 799 C CA . GLN A 1 103 ? -4.026 8.576 11.311 1.00 93.12 103 GLN A CA 1
ATOM 800 C C . GLN A 1 103 ? -5.247 9.499 11.379 1.00 93.12 103 GLN A C 1
ATOM 802 O O . GLN A 1 103 ? -5.343 10.319 12.295 1.00 93.12 103 GLN A O 1
ATOM 807 N N . ALA A 1 104 ? -6.177 9.394 10.428 1.00 91.62 104 ALA A N 1
ATOM 808 C CA . ALA A 1 104 ? -7.398 10.191 10.422 1.00 91.62 104 ALA A CA 1
ATOM 809 C C . ALA A 1 104 ? -8.277 9.853 11.632 1.00 91.62 104 ALA A C 1
ATOM 811 O O . ALA A 1 104 ? -8.759 10.759 12.316 1.00 91.62 104 ALA A O 1
ATOM 812 N N . GLU A 1 105 ? -8.413 8.571 11.966 1.00 89.44 105 GLU A N 1
ATOM 813 C CA . GLU A 1 105 ? -9.147 8.135 13.151 1.00 89.44 105 GLU A CA 1
ATOM 814 C C . GLU A 1 105 ? -8.550 8.683 14.443 1.00 89.44 105 GLU A C 1
ATOM 816 O O . GLU A 1 105 ? -9.298 9.051 15.349 1.00 89.44 105 GLU A O 1
ATOM 821 N N . ALA A 1 106 ? -7.225 8.815 14.534 1.00 89.62 106 ALA A N 1
ATOM 822 C CA . ALA A 1 106 ? -6.573 9.409 15.699 1.00 89.62 106 ALA A CA 1
ATOM 823 C C . ALA A 1 106 ? -6.946 10.895 15.905 1.00 89.62 106 ALA A C 1
ATOM 825 O O . ALA A 1 106 ? -6.890 11.397 17.037 1.00 89.62 106 ALA A O 1
ATOM 826 N N . LEU A 1 107 ? -7.387 11.593 14.851 1.00 90.94 107 LEU A N 1
ATOM 827 C CA . LEU A 1 107 ? -7.697 13.027 14.862 1.00 90.94 107 LEU A CA 1
ATOM 828 C C . LEU A 1 107 ? -9.163 13.368 15.157 1.00 90.94 107 LEU A C 1
ATOM 830 O O . LEU A 1 107 ? -9.414 14.491 15.595 1.00 90.94 107 LEU A O 1
ATOM 834 N N . TYR A 1 108 ? -10.115 12.455 14.951 1.00 89.12 108 TYR A N 1
ATOM 835 C CA . TYR A 1 108 ? -11.552 12.740 15.092 1.00 89.12 108 TYR A CA 1
ATOM 836 C C . TYR A 1 108 ? -12.222 11.897 16.176 1.00 89.12 108 TYR A C 1
ATOM 838 O O . TYR A 1 108 ? -11.952 10.709 16.325 1.00 89.12 108 TYR A O 1
ATOM 846 N N . ASN A 1 109 ? -13.117 12.512 16.946 1.00 87.75 109 ASN A N 1
ATOM 847 C CA . ASN A 1 109 ? -14.007 11.813 17.866 1.00 87.75 109 ASN A CA 1
ATOM 848 C C . ASN A 1 109 ? -15.072 11.004 17.101 1.00 87.75 109 ASN A C 1
ATOM 850 O O . ASN A 1 109 ? -15.352 11.306 15.941 1.00 87.75 109 ASN A O 1
ATOM 854 N N . PRO A 1 110 ? -15.729 10.021 17.749 1.00 84.44 110 PRO A N 1
ATOM 855 C CA . PRO A 1 110 ? -16.825 9.267 17.133 1.00 84.44 110 PRO A CA 1
ATOM 856 C C . PRO A 1 110 ? -18.009 10.127 16.656 1.00 84.44 110 PRO A C 1
ATOM 858 O O . PRO A 1 110 ? -18.782 9.680 15.818 1.00 84.44 110 PRO A O 1
ATOM 861 N N . ASP A 1 111 ? -18.157 11.349 17.179 1.00 89.06 111 ASP A N 1
ATOM 862 C CA . ASP A 1 111 ? -19.176 12.326 16.771 1.00 89.06 111 ASP A CA 1
ATOM 863 C C . ASP A 1 111 ? -18.748 13.208 15.577 1.00 89.06 111 ASP A C 1
ATOM 865 O O . ASP A 1 111 ? -19.474 14.122 15.188 1.00 89.06 111 ASP A O 1
ATOM 869 N N . GLY A 1 112 ? -17.570 12.954 14.996 1.00 85.12 112 GLY A N 1
ATOM 870 C CA . GLY A 1 112 ? -17.016 13.703 13.867 1.00 85.12 112 GLY A CA 1
ATOM 871 C C . GLY A 1 112 ? -16.331 15.018 14.246 1.00 85.12 112 GLY A C 1
ATOM 872 O O . GLY A 1 112 ? -15.807 15.706 13.369 1.00 85.12 112 GLY A O 1
ATOM 873 N N . THR A 1 113 ? -16.282 15.384 15.531 1.00 91.31 113 THR A N 1
ATOM 874 C CA . THR A 1 113 ? -15.551 16.579 15.973 1.00 91.31 113 THR A CA 1
ATOM 875 C C . THR A 1 113 ? -14.043 16.331 15.978 1.00 91.31 113 THR A C 1
ATOM 877 O O . THR A 1 113 ? -13.566 15.239 16.299 1.00 91.31 113 THR A O 1
ATOM 880 N N . ARG A 1 114 ? -13.255 17.351 15.615 1.00 89.56 114 ARG A N 1
ATOM 881 C CA . ARG A 1 114 ? -11.790 17.285 15.712 1.00 89.56 114 ARG A CA 1
ATOM 882 C C . ARG A 1 114 ? -11.383 17.171 17.183 1.00 89.56 114 ARG A C 1
ATOM 884 O O . ARG A 1 114 ? -11.862 17.933 18.015 1.00 89.56 114 ARG A O 1
ATOM 891 N N . ARG A 1 115 ? -10.445 16.276 17.493 1.00 87.00 115 ARG A N 1
ATOM 892 C CA . ARG A 1 115 ? -9.857 16.160 18.831 1.00 87.00 115 ARG A CA 1
ATOM 893 C C . ARG A 1 115 ? -8.899 17.309 19.126 1.00 87.00 115 ARG A C 1
ATOM 895 O O . ARG A 1 115 ? -8.014 17.614 18.327 1.00 87.00 115 ARG A O 1
ATOM 902 N N . ASP A 1 116 ? -8.999 17.847 20.338 1.00 84.75 116 ASP A N 1
ATOM 903 C CA . ASP A 1 116 ? -8.078 18.871 20.850 1.00 84.75 116 ASP A CA 1
ATOM 904 C C . ASP A 1 116 ? -6.668 18.319 21.118 1.00 84.75 116 ASP A C 1
ATOM 906 O O . ASP A 1 116 ? -5.679 19.052 21.087 1.00 84.75 116 ASP A O 1
ATOM 910 N N . LYS A 1 117 ? -6.553 17.005 21.362 1.00 78.69 117 LYS A N 1
ATOM 911 C CA . LYS A 1 117 ? -5.285 16.306 21.596 1.00 78.69 117 LYS A CA 1
ATOM 912 C C . LYS A 1 117 ? -5.235 15.001 20.789 1.00 78.69 117 LYS A C 1
ATOM 914 O O . LYS A 1 117 ? -6.110 14.157 20.990 1.00 78.69 117 LYS A O 1
ATOM 919 N N . PRO A 1 118 ? -4.212 14.784 19.939 1.00 65.25 118 PRO A N 1
ATOM 920 C CA . PRO A 1 118 ? -4.032 13.508 19.253 1.00 65.25 118 PRO A CA 1
ATOM 921 C C . PRO A 1 118 ? -3.817 12.381 20.271 1.00 65.25 118 PRO A C 1
ATOM 923 O O . PRO A 1 118 ? -2.952 12.486 21.152 1.00 65.25 118 PRO A O 1
ATOM 926 N N . GLN A 1 119 ? -4.580 11.295 20.158 1.00 63.22 119 GLN A N 1
ATOM 927 C CA . GLN A 1 119 ? -4.285 10.065 20.893 1.00 63.22 119 GLN A CA 1
ATOM 928 C C . GLN A 1 119 ? -3.002 9.454 20.302 1.00 63.22 119 GLN A C 1
ATOM 930 O O . GLN A 1 119 ? -2.863 9.359 19.091 1.00 63.22 119 GLN A O 1
ATOM 935 N N . GLY A 1 120 ? -2.016 9.138 21.152 1.00 57.16 120 GLY A N 1
ATOM 936 C CA . GLY A 1 120 ? -0.705 8.605 20.734 1.00 57.16 120 GLY A CA 1
ATOM 937 C C . GLY A 1 120 ? 0.481 9.576 20.843 1.00 57.16 120 GLY A C 1
ATOM 938 O O . GLY A 1 120 ? 1.617 9.134 20.990 1.00 57.16 120 GLY A O 1
ATOM 939 N N . ALA A 1 121 ? 0.259 10.894 20.926 1.00 53.78 121 ALA A N 1
ATOM 940 C CA . ALA A 1 121 ? 1.359 11.863 21.084 1.00 53.78 121 ALA A CA 1
ATOM 941 C C . ALA A 1 121 ? 2.031 11.837 22.478 1.00 53.78 121 ALA A C 1
ATOM 943 O O . ALA A 1 121 ? 3.120 12.381 22.660 1.00 53.78 121 ALA A O 1
ATOM 944 N N . ALA A 1 122 ? 1.396 11.215 23.479 1.00 43.91 122 ALA A N 1
ATOM 945 C CA . ALA A 1 122 ? 1.891 11.192 24.858 1.00 43.91 122 ALA A CA 1
ATOM 946 C C . ALA A 1 122 ? 2.931 10.090 25.143 1.00 43.91 122 ALA A C 1
ATOM 948 O O . ALA A 1 122 ? 3.608 10.171 26.165 1.00 43.91 122 ALA A O 1
ATOM 949 N N . ALA A 1 123 ? 3.096 9.095 24.264 1.00 43.88 123 ALA A N 1
ATOM 950 C CA . ALA A 1 123 ? 4.074 8.019 24.467 1.00 43.88 123 ALA A CA 1
ATOM 951 C C . ALA A 1 123 ? 5.461 8.326 23.865 1.00 43.88 123 ALA A C 1
ATOM 953 O O . ALA A 1 123 ? 6.453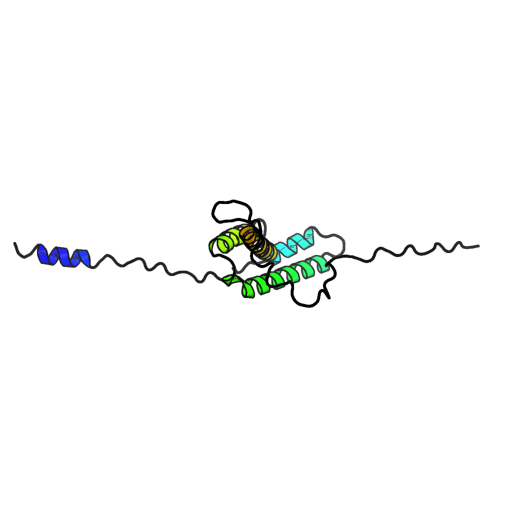 7.761 24.311 1.00 43.88 123 ALA A O 1
ATOM 954 N N . GLN A 1 124 ? 5.557 9.263 22.913 1.00 47.72 124 GLN A N 1
ATOM 955 C CA . GLN A 1 124 ? 6.779 9.506 22.128 1.00 47.72 124 GLN A CA 1
ATOM 956 C C . GLN A 1 124 ? 7.464 10.853 22.421 1.00 47.72 124 GLN A C 1
ATOM 958 O O . GLN A 1 124 ? 8.162 11.413 21.579 1.00 47.72 124 GLN A O 1
ATOM 963 N N . ARG A 1 125 ? 7.270 11.415 23.619 1.00 43.31 125 ARG A N 1
ATOM 964 C CA . ARG A 1 125 ? 8.050 12.572 24.103 1.00 43.31 125 ARG A CA 1
ATOM 965 C C . ARG A 1 125 ? 8.787 12.254 25.397 1.00 43.31 125 ARG A C 1
ATOM 967 O O . ARG A 1 125 ? 8.754 13.019 26.356 1.00 43.31 125 ARG A O 1
ATOM 974 N N . LYS A 1 126 ? 9.476 11.115 25.423 1.00 45.41 126 LYS A N 1
ATOM 975 C CA . LYS A 1 126 ? 10.527 10.862 26.405 1.00 45.41 126 LYS A CA 1
ATOM 976 C C . LYS A 1 126 ? 11.679 10.125 25.722 1.00 45.41 126 LYS A C 1
ATOM 978 O O . LYS A 1 126 ? 11.514 8.990 25.304 1.00 45.41 126 LYS A O 1
ATOM 983 N N . SER A 1 127 ? 12.827 10.802 25.688 1.00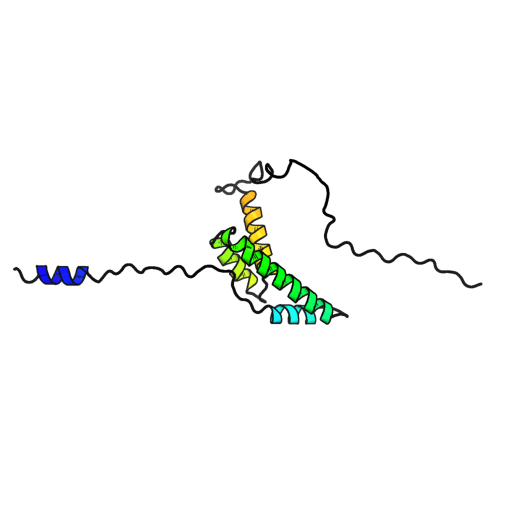 40.03 127 SER A N 1
ATOM 984 C CA . SER A 1 127 ? 14.151 10.339 25.250 1.00 40.03 127 SER A CA 1
ATOM 985 C C . SER A 1 127 ? 14.490 10.482 23.759 1.00 40.03 127 SER A C 1
ATOM 987 O O . SER A 1 127 ? 14.033 9.709 22.930 1.00 40.03 127 SER A O 1
ATOM 989 N N . GLY A 1 128 ? 15.384 11.437 23.472 1.00 38.22 128 GLY A N 1
ATOM 990 C CA . GLY A 1 128 ? 16.348 11.355 22.370 1.00 38.22 128 GLY A CA 1
ATOM 991 C C . GLY A 1 128 ? 15.821 11.725 20.992 1.00 38.22 128 GLY A C 1
ATOM 992 O O . GLY A 1 128 ? 15.499 10.858 20.192 1.00 38.22 128 GLY A O 1
ATOM 993 N N . GLN A 1 129 ? 15.796 13.019 20.684 1.00 45.28 129 GLN A N 1
ATOM 994 C CA . GLN A 1 129 ? 15.664 13.489 19.310 1.00 45.28 129 GLN A CA 1
ATOM 995 C C . GLN A 1 129 ? 17.043 13.430 18.643 1.00 45.28 129 GLN A C 1
ATOM 997 O O . GLN A 1 129 ? 17.658 14.455 18.386 1.00 45.28 129 GLN A O 1
ATOM 1002 N N . ASP A 1 130 ? 17.505 12.205 18.400 1.00 45.34 130 ASP A N 1
ATOM 1003 C CA . ASP A 1 130 ? 18.540 11.885 17.427 1.00 45.34 130 ASP A CA 1
ATOM 1004 C C . ASP A 1 130 ? 17.897 10.967 16.377 1.00 45.34 130 ASP A C 1
ATOM 1006 O O . ASP A 1 130 ? 17.351 9.922 16.715 1.00 45.34 130 ASP A O 1
ATOM 1010 N N . GLN A 1 131 ? 18.012 11.379 15.110 1.00 43.44 131 GLN A N 1
ATOM 1011 C CA . GLN A 1 131 ? 17.770 10.620 13.869 1.00 43.44 131 GLN A CA 1
ATOM 1012 C C . GLN A 1 131 ? 16.322 10.530 13.349 1.00 43.44 131 GLN A C 1
ATOM 1014 O O . GLN A 1 131 ? 15.503 9.739 13.799 1.00 43.44 131 GLN A O 1
ATOM 1019 N N . ALA A 1 132 ? 16.054 11.265 12.267 1.00 39.59 132 ALA A N 1
ATOM 1020 C CA . ALA A 1 132 ? 16.054 10.677 10.923 1.00 39.59 132 ALA A CA 1
ATOM 1021 C C . ALA A 1 132 ? 16.005 11.806 9.881 1.00 39.59 132 ALA A C 1
ATOM 1023 O O . ALA A 1 132 ? 15.099 12.639 9.887 1.00 39.59 132 ALA A O 1
ATOM 1024 N N . ALA A 1 133 ? 17.009 11.848 9.005 1.00 46.31 133 ALA A N 1
ATOM 1025 C CA . ALA A 1 133 ? 16.987 12.688 7.816 1.00 46.31 133 ALA A CA 1
ATOM 1026 C C . ALA A 1 133 ? 15.833 12.247 6.891 1.00 46.31 133 ALA A C 1
ATOM 1028 O O . ALA A 1 133 ? 15.546 11.049 6.820 1.00 46.31 133 ALA A O 1
ATOM 1029 N N . PRO A 1 134 ? 15.174 13.175 6.176 1.00 46.62 134 PRO A N 1
ATOM 1030 C CA . PRO A 1 134 ? 14.140 12.814 5.222 1.00 46.62 134 PRO A CA 1
ATOM 1031 C C . PRO A 1 134 ? 14.751 11.997 4.078 1.00 46.62 134 PRO A C 1
ATOM 1033 O O . PRO A 1 134 ? 15.787 12.354 3.512 1.00 46.62 134 PRO A O 1
ATOM 1036 N N . PHE A 1 135 ? 14.083 10.897 3.735 1.00 46.66 135 PHE A N 1
ATOM 1037 C CA . PHE A 1 135 ? 14.244 10.231 2.449 1.00 46.66 135 PHE A CA 1
ATOM 1038 C C . PHE A 1 135 ? 14.132 11.286 1.332 1.00 46.66 135 PHE A C 1
ATOM 1040 O O . PHE A 1 135 ? 13.120 11.978 1.246 1.00 46.66 135 PHE A O 1
ATOM 1047 N N . GLY A 1 136 ? 15.159 11.406 0.481 1.00 53.19 136 GLY A N 1
ATOM 1048 C CA . GLY A 1 136 ? 15.002 12.023 -0.842 1.00 53.19 136 GLY A CA 1
ATOM 1049 C C . GLY A 1 136 ? 15.683 13.365 -1.132 1.00 53.19 136 GLY A C 1
ATOM 1050 O O . GLY A 1 136 ? 15.256 14.037 -2.065 1.00 53.19 136 GLY A O 1
ATOM 1051 N N . ALA A 1 137 ? 16.754 13.763 -0.440 1.00 44.47 137 ALA A N 1
ATOM 1052 C CA . ALA A 1 137 ? 17.623 14.824 -0.965 1.00 44.47 137 ALA A CA 1
ATOM 1053 C C . ALA A 1 137 ? 18.730 14.213 -1.841 1.00 44.47 137 ALA A C 1
ATOM 1055 O O . ALA A 1 137 ? 19.770 13.786 -1.341 1.00 44.47 137 ALA A O 1
ATOM 1056 N N . ALA A 1 138 ? 18.505 14.149 -3.155 1.00 48.22 138 ALA A N 1
ATOM 1057 C CA . ALA A 1 138 ? 19.599 13.965 -4.106 1.00 48.22 138 ALA A CA 1
ATOM 1058 C C . ALA A 1 138 ? 20.601 15.134 -3.957 1.00 48.22 138 ALA A C 1
ATOM 1060 O O . ALA A 1 138 ? 20.160 16.279 -3.812 1.00 48.22 138 ALA A O 1
ATOM 1061 N N . PRO A 1 139 ? 21.926 14.901 -3.981 1.00 48.47 139 PRO A N 1
ATOM 1062 C CA . PRO A 1 139 ? 22.888 15.995 -3.975 1.00 48.47 139 PRO A CA 1
ATOM 1063 C C . PRO A 1 139 ? 22.767 16.795 -5.280 1.00 48.47 139 PRO A C 1
ATOM 1065 O O . PRO A 1 139 ? 22.747 16.229 -6.373 1.00 48.47 139 PRO A O 1
ATOM 1068 N N . ALA A 1 140 ? 22.661 18.119 -5.157 1.00 47.69 140 ALA A N 1
ATOM 1069 C CA . ALA A 1 140 ? 22.724 19.039 -6.288 1.00 47.69 140 ALA A CA 1
ATOM 1070 C C . ALA A 1 140 ? 24.057 18.860 -7.045 1.00 47.69 140 ALA A C 1
ATOM 1072 O O . ALA A 1 140 ? 25.081 18.636 -6.396 1.00 47.69 140 ALA A O 1
ATOM 1073 N N . PRO A 1 141 ? 24.091 18.978 -8.386 1.00 49.19 141 PRO A N 1
ATOM 1074 C CA . PRO A 1 141 ? 25.348 18.952 -9.113 1.00 49.19 141 PRO A CA 1
ATOM 1075 C C . PRO A 1 141 ? 26.191 20.170 -8.730 1.00 49.19 141 PRO A C 1
ATOM 1077 O O . PRO A 1 141 ? 25.762 21.323 -8.795 1.00 49.19 141 PRO A O 1
ATOM 1080 N N . GLU A 1 142 ? 27.407 19.872 -8.308 1.00 45.25 142 GLU A N 1
ATOM 1081 C CA . GLU A 1 142 ? 28.444 20.815 -7.926 1.00 45.25 142 GLU A CA 1
ATOM 1082 C C . GLU A 1 142 ? 28.813 21.638 -9.168 1.00 45.25 142 GLU A C 1
ATOM 1084 O O . GLU A 1 142 ? 29.172 21.090 -10.212 1.00 45.25 142 GLU A O 1
ATOM 1089 N N . SER A 1 143 ? 28.683 22.963 -9.083 1.00 47.97 143 SER A N 1
ATOM 1090 C CA . SER A 1 143 ? 29.068 23.878 -10.158 1.00 47.97 143 SER A CA 1
ATOM 1091 C C . SER A 1 143 ? 30.590 23.852 -10.321 1.00 47.97 143 SER A C 1
ATOM 1093 O O . SER A 1 143 ? 31.311 24.620 -9.686 1.00 47.97 143 SER A O 1
ATOM 1095 N N . GLY A 1 144 ? 31.085 22.944 -11.161 1.00 43.00 144 GLY A N 1
ATOM 1096 C CA . GLY A 1 144 ? 32.489 22.859 -11.539 1.00 43.00 144 GLY A CA 1
ATOM 1097 C C . GLY A 1 144 ? 32.948 24.128 -12.258 1.00 43.00 144 GLY A C 1
ATOM 1098 O O . GLY A 1 144 ? 32.400 24.509 -13.291 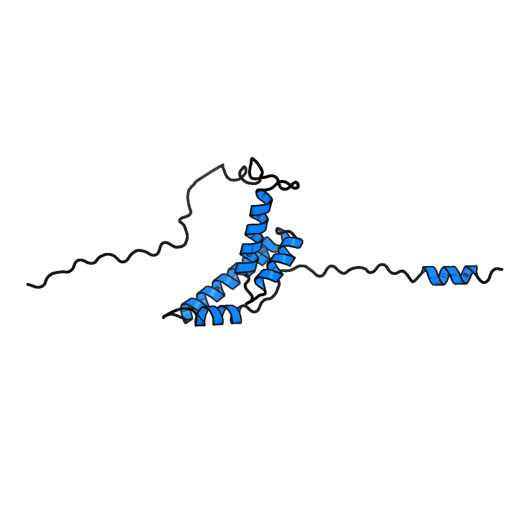1.00 43.00 144 GLY A O 1
ATOM 1099 N N . SER A 1 145 ? 33.970 24.776 -11.698 1.00 45.47 145 SER A N 1
ATOM 1100 C CA . SER A 1 145 ? 34.698 25.898 -12.291 1.00 45.47 145 SER A CA 1
ATOM 1101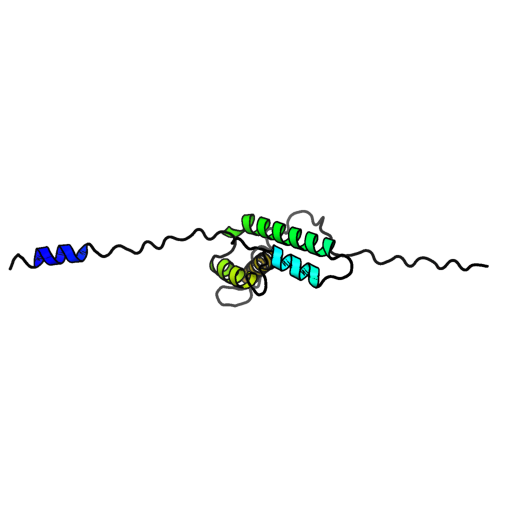 C C . SER A 1 145 ? 35.088 25.630 -13.746 1.00 45.47 145 SER A C 1
ATOM 1103 O O . SER A 1 145 ? 35.880 24.733 -14.036 1.00 45.47 145 SER A O 1
ATOM 1105 N N . VAL A 1 146 ? 34.617 26.486 -14.654 1.00 50.12 146 VAL A N 1
ATOM 1106 C CA . VAL A 1 146 ? 35.201 26.642 -15.989 1.00 50.12 146 VAL A CA 1
ATOM 1107 C C . VAL A 1 146 ? 36.632 27.155 -15.822 1.00 50.12 146 VAL A C 1
ATOM 1109 O O . VAL A 1 146 ? 36.865 28.314 -15.479 1.00 50.12 146 VAL A O 1
ATOM 1112 N N . LYS A 1 147 ? 37.608 26.276 -16.058 1.00 53.12 147 LYS A N 1
ATOM 1113 C CA . LYS A 1 147 ? 39.008 26.655 -16.236 1.00 53.12 147 LYS A CA 1
ATOM 1114 C C . LYS A 1 147 ? 39.159 27.206 -17.653 1.00 53.12 147 LYS A C 1
ATOM 1116 O O . LYS A 1 147 ? 39.059 26.466 -18.626 1.00 53.12 147 LYS A O 1
ATOM 1121 N N . LYS A 1 148 ? 39.339 28.522 -17.750 1.00 46.16 148 LYS A N 1
ATOM 1122 C CA . LYS A 1 148 ? 39.655 29.248 -18.984 1.00 46.16 148 LYS A CA 1
ATOM 1123 C C . LYS A 1 148 ? 40.991 28.726 -19.551 1.00 46.16 148 LYS A C 1
ATOM 1125 O O . LYS A 1 148 ? 41.963 28.737 -18.796 1.00 46.16 148 LYS A O 1
ATOM 1130 N N . PRO A 1 149 ? 41.058 28.242 -20.802 1.00 61.38 149 PRO A N 1
ATOM 1131 C CA . PRO A 1 149 ? 42.333 28.058 -21.486 1.00 61.38 149 PRO A CA 1
ATOM 1132 C C . PRO A 1 149 ? 42.872 29.418 -21.960 1.00 61.38 149 PRO A C 1
ATOM 1134 O O . PRO A 1 149 ? 42.077 30.318 -22.244 1.00 61.38 149 PRO A O 1
ATOM 1137 N N . ASP A 1 150 ? 44.201 29.532 -21.951 1.00 51.53 150 ASP A N 1
ATOM 1138 C CA . ASP A 1 150 ? 45.042 30.710 -22.224 1.00 51.53 150 ASP A CA 1
ATOM 1139 C C . ASP A 1 150 ? 44.576 31.652 -23.349 1.00 51.53 150 ASP A C 1
ATOM 1141 O O . ASP A 1 150 ? 44.226 31.168 -24.452 1.00 51.53 150 ASP A O 1
#

Radius of gyration: 27.54 Å; chains: 1; bounding box: 101×68×49 Å

Foldseek 3Di:
DPVVVVVVVVVVPPPDPPPPPPDPLADDDFDCQVVLVVQLVPDPDCSVVSSVVSVVLQVVLNVVCRVCVVVFDPVLLVVQQVVCPPPHHGSNSSSVSRVVVVQVVQQADPVRDGDPDGDPPVPPPDDDPDDDDDPDDDDDDDPDDDDDDD

Sequence (150 aa):
MQGVIAWLIWIALLVLPDQASAKPDGVPRFDVVRSCEEARAYTGDDKNLAYRGCMKDENDAHAELARKWAHFRPDDRKDCVAQGAAPVPSYVEILTCLQMSDQAEALYNPDGTRRDKPQGAAAQRKSGQDQAAPFGAAPAPESGSVKKPD